Protein AF-A0A1Y3ARK0-F1 (afdb_monomer_lite)

Radius of gyration: 12.11 Å; chains: 1; bounding box: 31×19×28 Å

pLDDT: mean 93.32, std 5.28, range [69.44, 97.81]

Sequence (62 aa):
MDASLLTVMQIHLTEPPGDILLFLTGQEEIDTACEVLYERMKCLGPDVPELLILPVYSALPS

Organism: Euroglyphus maynei (NCBI:txid6958)

Foldseek 3Di:
DVVQLVVVVVCQQPPPDDDDDDDDDDDVVLVVSQVVNVVVVVVVDDVGDDDDRDGDDDPDDD

Structure (mmCIF, N/CA/C/O backbone):
data_AF-A0A1Y3ARK0-F1
#
_entry.id   AF-A0A1Y3ARK0-F1
#
loop_
_atom_site.group_PDB
_atom_site.id
_atom_site.type_symbol
_atom_site.label_atom_id
_atom_site.label_alt_id
_atom_site.label_comp_id
_atom_site.label_asym_id
_atom_site.label_entity_id
_atom_site.label_seq_id
_atom_site.pdbx_PDB_ins_code
_atom_site.Cartn_x
_atom_site.Cartn_y
_atom_site.Cartn_z
_atom_site.occupancy
_atom_site.B_iso_or_equiv
_atom_site.auth_seq_id
_atom_site.auth_comp_id
_atom_site.auth_asym_id
_atom_site.auth_atom_id
_atom_site.pdbx_PDB_model_num
ATOM 1 N N . MET A 1 1 ? 4.101 -4.470 9.740 1.00 82.62 1 MET A N 1
ATOM 2 C CA . MET A 1 1 ? 3.791 -3.370 8.809 1.00 82.62 1 MET A CA 1
ATOM 3 C C . MET A 1 1 ? 4.849 -3.257 7.716 1.00 82.62 1 MET A C 1
ATOM 5 O O . MET A 1 1 ? 4.508 -3.436 6.561 1.00 82.62 1 MET A O 1
ATOM 9 N N . ASP A 1 2 ? 6.136 -3.075 8.029 1.00 91.00 2 ASP A N 1
ATOM 10 C CA . ASP A 1 2 ? 7.159 -2.873 6.979 1.00 91.00 2 ASP A CA 1
ATOM 11 C C . ASP A 1 2 ? 7.242 -3.994 5.937 1.00 91.00 2 ASP A C 1
ATOM 13 O O . ASP A 1 2 ? 7.283 -3.722 4.738 1.00 91.00 2 ASP A O 1
ATOM 17 N N . ALA A 1 3 ? 7.209 -5.253 6.382 1.00 96.12 3 ALA A N 1
ATOM 18 C CA . ALA A 1 3 ? 7.248 -6.403 5.483 1.00 96.12 3 ALA A CA 1
ATOM 19 C C . ALA A 1 3 ? 6.066 -6.413 4.500 1.00 96.12 3 ALA A C 1
ATOM 21 O O . ALA A 1 3 ? 6.270 -6.650 3.316 1.00 96.12 3 ALA A O 1
ATOM 22 N N . SER A 1 4 ? 4.851 -6.088 4.958 1.00 96.81 4 SER A N 1
ATOM 23 C CA . SER A 1 4 ? 3.676 -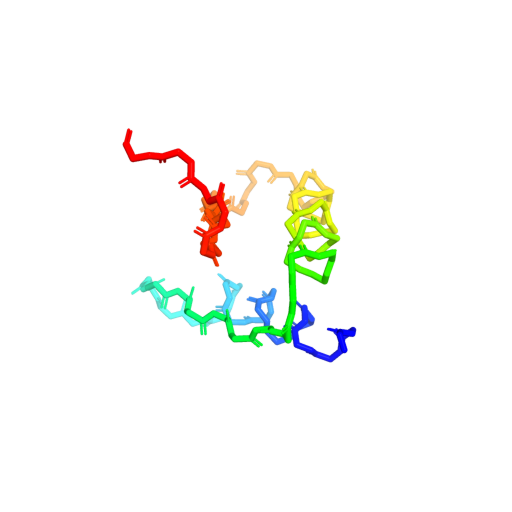6.067 4.084 1.00 96.81 4 SER A CA 1
ATOM 24 C C . SER A 1 4 ? 3.749 -4.937 3.059 1.00 96.81 4 SER A C 1
ATOM 26 O O . SER A 1 4 ? 3.422 -5.162 1.900 1.00 96.81 4 SER A O 1
ATOM 28 N N . LEU A 1 5 ? 4.250 -3.755 3.437 1.00 96.94 5 LEU A N 1
ATOM 29 C CA . LEU A 1 5 ? 4.446 -2.649 2.490 1.00 96.94 5 LEU A CA 1
ATOM 30 C C . LEU A 1 5 ? 5.505 -2.985 1.435 1.00 96.94 5 LEU A C 1
ATOM 32 O O . LEU A 1 5 ? 5.339 -2.653 0.266 1.00 96.94 5 LEU A O 1
ATOM 36 N N . LEU A 1 6 ? 6.591 -3.659 1.829 1.00 96.62 6 LEU A N 1
ATOM 37 C CA . LEU A 1 6 ? 7.595 -4.148 0.880 1.00 96.62 6 LEU A CA 1
ATOM 38 C C . LEU A 1 6 ? 6.998 -5.167 -0.093 1.00 96.62 6 LEU A C 1
ATOM 40 O O . LEU A 1 6 ? 7.249 -5.067 -1.290 1.00 96.62 6 LEU A O 1
ATOM 44 N N . THR A 1 7 ? 6.178 -6.097 0.395 1.00 97.75 7 THR A N 1
ATOM 45 C CA . THR A 1 7 ? 5.497 -7.076 -0.458 1.00 97.75 7 THR A CA 1
ATOM 46 C C . THR A 1 7 ? 4.538 -6.410 -1.444 1.00 97.75 7 THR A C 1
ATOM 48 O O . THR A 1 7 ? 4.556 -6.780 -2.612 1.00 97.75 7 THR A O 1
ATOM 51 N N . VAL A 1 8 ? 3.760 -5.401 -1.030 1.00 97.81 8 VAL A N 1
ATOM 52 C CA . VAL A 1 8 ? 2.888 -4.639 -1.949 1.00 97.81 8 VAL A CA 1
ATOM 53 C C . VAL A 1 8 ? 3.704 -4.003 -3.073 1.00 97.81 8 VAL A C 1
ATOM 55 O O . VAL A 1 8 ? 3.366 -4.167 -4.242 1.00 97.81 8 VAL A O 1
ATOM 58 N N . MET A 1 9 ? 4.810 -3.333 -2.735 1.00 95.88 9 MET A N 1
ATOM 59 C CA . MET A 1 9 ? 5.684 -2.711 -3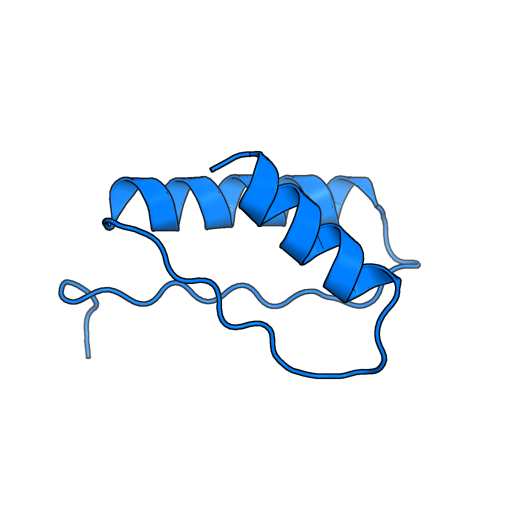.735 1.00 95.88 9 MET A CA 1
ATOM 60 C C . MET A 1 9 ? 6.317 -3.744 -4.666 1.00 95.88 9 MET A C 1
ATOM 62 O O . MET A 1 9 ? 6.415 -3.509 -5.865 1.00 95.88 9 MET A O 1
ATOM 66 N N . GLN A 1 10 ? 6.743 -4.888 -4.129 1.00 96.19 10 GLN A N 1
ATOM 67 C CA . GLN A 1 10 ? 7.294 -5.967 -4.938 1.00 96.19 10 GLN A CA 1
ATOM 68 C C . GLN A 1 10 ? 6.250 -6.484 -5.932 1.00 96.19 10 GLN A C 1
ATOM 70 O O . GLN A 1 10 ? 6.539 -6.521 -7.121 1.00 96.19 10 GLN A O 1
ATOM 75 N N . ILE A 1 11 ? 5.040 -6.809 -5.463 1.00 97.31 11 ILE A N 1
ATOM 76 C CA . ILE A 1 11 ? 3.945 -7.296 -6.314 1.00 97.31 11 ILE A CA 1
ATOM 77 C C . ILE A 1 11 ? 3.639 -6.283 -7.421 1.00 97.31 11 ILE A C 1
ATOM 79 O O . ILE A 1 11 ? 3.639 -6.658 -8.587 1.00 97.31 11 ILE A O 1
ATOM 83 N N . HIS A 1 12 ? 3.465 -5.002 -7.078 1.00 95.88 12 HIS A N 1
ATOM 84 C CA . HIS A 1 12 ? 3.159 -3.941 -8.051 1.00 95.88 12 HIS A CA 1
ATOM 85 C C . HIS A 1 12 ? 4.210 -3.809 -9.164 1.00 95.88 12 HIS A C 1
ATOM 87 O O . HIS A 1 12 ? 3.883 -3.452 -10.292 1.00 95.88 12 HIS A O 1
ATOM 93 N N . LEU A 1 13 ? 5.480 -4.088 -8.855 1.00 94.44 13 LEU A N 1
ATOM 94 C CA . LEU A 1 13 ? 6.590 -3.932 -9.796 1.00 94.44 13 LEU A CA 1
ATOM 95 C C . LEU A 1 13 ? 6.911 -5.197 -10.602 1.00 94.44 13 LEU A C 1
ATOM 97 O O . LEU A 1 13 ? 7.536 -5.084 -11.657 1.00 94.44 13 LEU A O 1
ATOM 101 N N . THR A 1 14 ? 6.561 -6.388 -10.108 1.00 95.75 14 THR A N 1
ATOM 102 C CA . THR A 1 14 ? 7.004 -7.656 -10.716 1.00 95.75 14 THR A CA 1
ATOM 103 C C . THR A 1 14 ? 5.884 -8.523 -11.262 1.00 95.75 14 THR A C 1
ATOM 105 O O . THR A 1 14 ? 6.138 -9.321 -12.165 1.00 95.75 14 THR A O 1
ATOM 108 N N . GLU A 1 15 ? 4.673 -8.409 -10.724 1.00 96.88 15 GLU A N 1
ATOM 109 C CA . GLU A 1 15 ? 3.539 -9.229 -11.141 1.00 96.88 15 GLU A CA 1
ATOM 110 C C . GLU A 1 15 ? 2.781 -8.586 -12.316 1.00 96.88 15 GLU A C 1
ATOM 112 O O . GLU A 1 15 ? 2.844 -7.371 -12.524 1.00 96.88 15 GLU A O 1
ATOM 117 N N . PRO A 1 16 ? 2.067 -9.385 -13.130 1.00 95.50 16 PRO A N 1
ATOM 118 C CA . PRO A 1 16 ? 1.185 -8.849 -14.161 1.00 95.50 16 PRO A CA 1
ATOM 119 C C . PRO A 1 16 ? 0.044 -8.004 -13.557 1.00 95.50 16 PRO A C 1
ATOM 121 O O . PRO A 1 16 ? -0.243 -8.115 -12.365 1.00 95.50 16 PRO A O 1
ATOM 124 N N . PRO A 1 17 ? -0.657 -7.193 -14.375 1.00 94.88 17 PRO A N 1
ATOM 125 C CA . PRO A 1 17 ? -1.723 -6.316 -13.896 1.00 94.88 17 PRO A CA 1
ATOM 126 C C . PRO A 1 17 ? -2.805 -7.046 -13.087 1.00 94.88 17 PRO A C 1
ATOM 128 O O . PRO A 1 17 ? -3.346 -8.060 -13.532 1.00 94.88 17 PRO A O 1
ATOM 131 N N . GLY A 1 18 ? -3.151 -6.485 -11.929 1.00 95.88 18 GLY A N 1
ATOM 132 C CA . GLY A 1 18 ? -4.179 -6.994 -11.025 1.00 95.88 18 GLY A CA 1
ATOM 133 C C . GLY A 1 18 ? -4.284 -6.154 -9.752 1.00 95.88 18 GLY A C 1
ATOM 134 O O . GLY A 1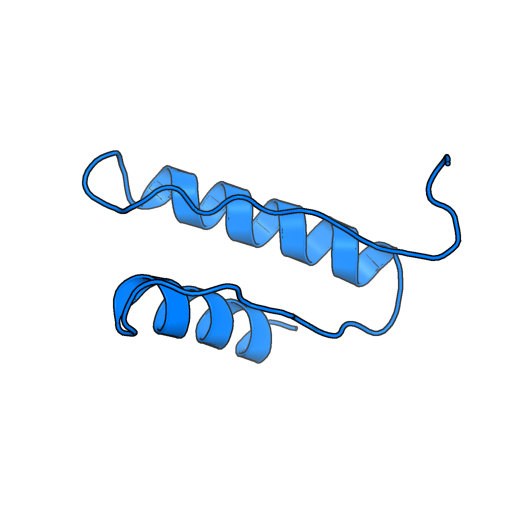 18 ? -3.431 -5.308 -9.487 1.00 95.88 18 GLY A O 1
ATOM 135 N N . ASP A 1 19 ? -5.335 -6.396 -8.970 1.00 97.06 19 ASP A N 1
ATOM 136 C CA . ASP A 1 19 ? -5.584 -5.666 -7.725 1.00 97.06 19 ASP A CA 1
ATOM 137 C C . ASP A 1 19 ? -4.838 -6.288 -6.537 1.00 97.06 19 ASP A C 1
ATOM 139 O O . ASP A 1 19 ? -4.715 -7.511 -6.420 1.00 97.06 19 ASP A O 1
ATOM 143 N N . ILE A 1 20 ? -4.390 -5.439 -5.608 1.00 97.62 20 ILE A N 1
ATOM 144 C CA . ILE A 1 20 ? -3.732 -5.851 -4.364 1.00 97.62 20 ILE A CA 1
ATOM 145 C C . ILE A 1 20 ? -4.669 -5.565 -3.188 1.00 97.62 20 ILE A C 1
ATOM 147 O O . ILE A 1 20 ? -4.989 -4.413 -2.904 1.00 97.62 20 ILE A O 1
ATOM 151 N N . LEU A 1 21 ? -5.067 -6.613 -2.462 1.00 97.75 21 LEU A N 1
ATOM 152 C CA . LEU A 1 21 ? -5.831 -6.489 -1.219 1.00 97.75 21 LEU A CA 1
ATOM 153 C C . LEU A 1 21 ? -4.915 -6.721 -0.011 1.00 97.75 21 LEU A C 1
ATOM 155 O O . LEU A 1 21 ? -4.484 -7.845 0.248 1.00 97.75 21 LEU A O 1
ATOM 159 N N . LEU A 1 22 ? -4.633 -5.654 0.737 1.00 97.19 22 LEU A N 1
ATOM 160 C CA . LEU A 1 22 ? -3.819 -5.693 1.951 1.00 97.19 22 LEU A CA 1
ATOM 161 C C . LEU A 1 22 ? -4.712 -5.664 3.202 1.00 97.19 22 LEU A C 1
ATOM 163 O O . LEU A 1 22 ? -5.481 -4.727 3.396 1.00 97.19 22 LEU A O 1
ATOM 167 N N . PHE A 1 23 ? -4.565 -6.656 4.083 1.00 96.56 23 PHE A N 1
ATOM 168 C CA . PHE A 1 23 ? -5.233 -6.676 5.387 1.00 96.56 23 PHE A CA 1
ATOM 169 C C . PHE A 1 23 ? -4.343 -6.067 6.470 1.00 96.56 23 PHE A C 1
ATOM 171 O O . PHE A 1 23 ? -3.195 -6.481 6.648 1.00 96.56 23 PHE A O 1
ATOM 178 N N . LEU A 1 24 ? -4.900 -5.117 7.219 1.00 96.38 24 LEU A N 1
ATOM 179 C CA . LEU A 1 24 ? -4.267 -4.462 8.363 1.00 96.38 24 LEU A CA 1
ATOM 180 C C . LEU A 1 24 ? -5.223 -4.459 9.560 1.00 96.38 24 LEU A C 1
ATOM 182 O O . LEU A 1 24 ? -6.413 -4.737 9.425 1.00 96.38 24 LEU A O 1
ATOM 186 N N . THR A 1 25 ? -4.673 -4.216 10.746 1.00 92.00 25 THR A N 1
ATOM 187 C CA . THR A 1 25 ? -5.349 -4.428 12.033 1.00 92.00 25 THR A CA 1
ATOM 188 C C . THR A 1 25 ? -6.320 -3.320 12.423 1.00 92.00 25 THR A C 1
ATOM 190 O O . THR A 1 25 ? -7.319 -3.610 13.081 1.00 92.00 25 THR A O 1
ATOM 193 N N . GLY A 1 26 ? -6.066 -2.077 12.019 1.00 93.69 26 GLY A N 1
ATOM 194 C CA . GLY A 1 26 ? -6.854 -0.923 12.430 1.00 93.69 26 GLY A CA 1
ATOM 195 C C . GLY A 1 26 ? -6.697 0.267 11.491 1.00 93.69 26 GLY A C 1
ATOM 196 O O . GLY A 1 26 ? -5.924 0.239 10.533 1.00 93.69 26 GLY A O 1
ATOM 197 N N . GLN A 1 27 ? -7.485 1.310 11.757 1.00 94.25 27 GLN A N 1
ATOM 198 C CA . GLN A 1 27 ? -7.502 2.526 10.947 1.00 94.25 27 GLN A CA 1
ATOM 199 C C . GLN A 1 27 ? -6.133 3.222 10.923 1.00 94.25 27 GLN A C 1
ATOM 201 O O . GLN A 1 27 ? -5.678 3.606 9.854 1.00 94.2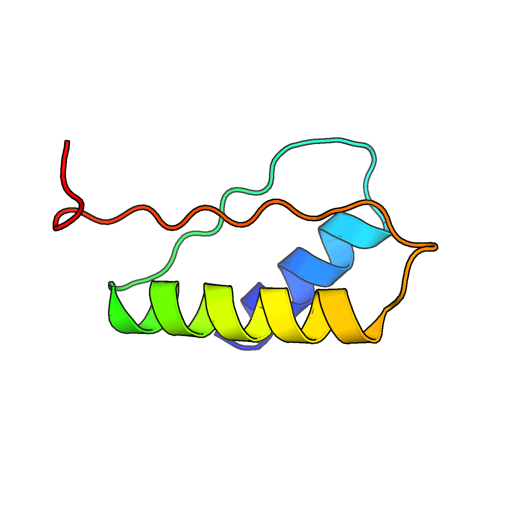5 27 GLN A O 1
ATOM 206 N N . GLU A 1 28 ? -5.462 3.344 12.072 1.00 95.38 28 GLU A N 1
ATOM 207 C CA . GLU A 1 28 ? -4.161 4.021 12.171 1.00 95.38 28 GLU A CA 1
ATOM 208 C C . GLU A 1 28 ? -3.103 3.342 11.291 1.00 95.38 28 GLU A C 1
ATOM 210 O O . GLU A 1 28 ? -2.360 4.007 10.566 1.00 95.38 28 GLU A O 1
ATOM 215 N N . GLU A 1 29 ? -3.068 2.008 11.289 1.00 95.56 29 GLU A N 1
ATOM 216 C CA . GLU A 1 29 ? -2.152 1.247 10.444 1.00 95.56 29 GLU A CA 1
ATOM 217 C C . GLU A 1 29 ? -2.514 1.361 8.962 1.00 95.56 29 GLU A C 1
ATOM 219 O O . GLU A 1 29 ? -1.612 1.397 8.123 1.00 95.56 29 GLU A O 1
ATOM 224 N N . ILE A 1 30 ? -3.808 1.429 8.632 1.00 96.50 30 ILE A N 1
ATOM 225 C CA . ILE A 1 30 ? -4.281 1.624 7.255 1.00 96.50 30 ILE A CA 1
ATOM 226 C C . ILE A 1 30 ? -3.868 2.999 6.734 1.00 96.50 30 ILE A C 1
ATOM 228 O O . ILE A 1 30 ? -3.272 3.075 5.660 1.00 96.50 30 ILE A O 1
ATOM 232 N N . ASP A 1 31 ? -4.138 4.064 7.485 1.00 96.25 31 ASP A N 1
ATOM 233 C CA . ASP A 1 31 ? -3.808 5.432 7.079 1.00 96.25 31 ASP A CA 1
ATOM 234 C C . ASP A 1 31 ? -2.280 5.583 6.926 1.00 96.25 31 ASP A C 1
ATOM 236 O O . ASP A 1 31 ? -1.797 6.037 5.885 1.00 96.25 31 ASP A O 1
ATOM 240 N N . THR A 1 32 ? -1.504 5.058 7.885 1.00 96.75 32 THR A N 1
ATOM 241 C CA . THR A 1 32 ? -0.029 5.033 7.816 1.00 96.75 32 THR A CA 1
ATOM 242 C C . THR A 1 32 ? 0.477 4.259 6.595 1.00 96.75 32 THR A C 1
ATOM 244 O O . THR A 1 32 ? 1.396 4.698 5.901 1.00 96.75 32 THR A O 1
ATOM 247 N N . ALA A 1 33 ? -0.108 3.095 6.298 1.00 97.25 33 ALA A N 1
ATOM 248 C CA . ALA A 1 33 ? 0.262 2.306 5.127 1.00 97.25 33 ALA A CA 1
ATOM 249 C C . ALA A 1 33 ? -0.016 3.060 3.821 1.00 97.25 33 ALA A C 1
ATOM 251 O O . ALA A 1 33 ? 0.819 3.023 2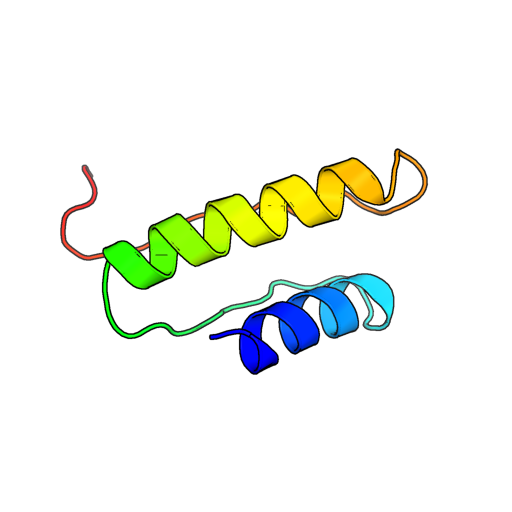.913 1.00 97.25 33 ALA A O 1
ATOM 252 N N . CYS A 1 34 ? -1.153 3.756 3.736 1.00 96.69 34 CYS A N 1
ATOM 253 C CA . CYS A 1 34 ? -1.515 4.543 2.564 1.00 96.69 34 CYS A CA 1
ATOM 254 C C . CYS A 1 34 ? -0.512 5.672 2.319 1.00 96.69 34 CYS A C 1
ATOM 256 O O . CYS A 1 34 ? -0.015 5.807 1.200 1.00 96.69 34 CYS A O 1
ATOM 258 N N . GLU A 1 35 ? -0.159 6.430 3.359 1.00 96.88 35 GLU A N 1
ATOM 259 C CA . GLU A 1 35 ? 0.834 7.506 3.267 1.00 96.88 35 GLU A CA 1
ATOM 260 C C . GLU A 1 35 ? 2.204 6.984 2.818 1.00 96.88 35 GLU A C 1
ATOM 262 O O . GLU A 1 35 ? 2.802 7.512 1.879 1.00 96.88 35 GLU A O 1
ATOM 267 N N . VAL A 1 36 ? 2.693 5.904 3.434 1.00 96.94 36 VAL A N 1
ATOM 268 C CA . VAL A 1 36 ? 4.014 5.346 3.108 1.00 96.94 36 VAL A CA 1
ATOM 269 C C . VAL A 1 36 ? 4.060 4.797 1.681 1.00 96.94 36 VAL A C 1
ATOM 271 O O . VAL A 1 36 ? 5.056 4.998 0.983 1.00 96.94 36 VAL A O 1
ATOM 274 N N . LEU A 1 37 ? 3.013 4.102 1.228 1.00 96.25 37 LEU A N 1
ATOM 275 C CA . LEU A 1 37 ? 2.939 3.601 -0.148 1.00 96.25 37 LEU A CA 1
ATOM 276 C C . LEU A 1 37 ? 2.878 4.755 -1.150 1.00 96.25 37 LEU A C 1
ATOM 278 O O . LEU A 1 37 ? 3.595 4.731 -2.149 1.00 96.25 37 LEU A O 1
ATOM 282 N N . TYR A 1 38 ? 2.093 5.790 -0.855 1.00 95.31 38 TYR A N 1
ATOM 283 C CA . TYR A 1 38 ? 1.971 6.965 -1.708 1.00 95.31 38 TYR A CA 1
ATOM 284 C C . TYR A 1 38 ? 3.307 7.702 -1.872 1.00 95.31 38 TYR A C 1
ATOM 286 O O . TYR A 1 38 ? 3.729 7.984 -2.996 1.00 95.31 38 TYR A O 1
ATOM 294 N N . GLU A 1 39 ? 4.026 7.946 -0.775 1.00 95.06 39 GLU A N 1
ATOM 295 C CA . GLU A 1 39 ? 5.341 8.594 -0.827 1.00 95.06 39 GLU A CA 1
ATOM 296 C C . GLU A 1 39 ? 6.386 7.734 -1.553 1.00 95.06 39 GLU A C 1
ATOM 298 O O . GLU A 1 39 ? 7.179 8.249 -2.343 1.00 95.06 39 GLU A O 1
ATOM 303 N N . ARG A 1 40 ? 6.359 6.407 -1.379 1.00 93.50 40 ARG A N 1
ATOM 304 C CA . ARG A 1 40 ? 7.247 5.502 -2.132 1.00 93.50 40 ARG A CA 1
ATOM 305 C C . ARG A 1 40 ? 6.978 5.546 -3.631 1.00 93.50 40 ARG A C 1
ATOM 307 O O . ARG A 1 40 ? 7.931 5.588 -4.405 1.00 93.50 40 ARG A O 1
ATOM 314 N N . MET A 1 41 ? 5.710 5.563 -4.036 1.00 93.19 41 MET A N 1
ATOM 315 C CA . MET A 1 41 ? 5.333 5.646 -5.448 1.00 93.19 41 MET A CA 1
ATOM 316 C C . MET A 1 41 ? 5.779 6.964 -6.082 1.00 93.19 41 MET A C 1
ATOM 318 O O . MET A 1 41 ? 6.309 6.952 -7.191 1.00 93.19 41 MET A O 1
ATOM 322 N N . LYS A 1 42 ? 5.677 8.090 -5.364 1.00 91.38 42 LYS A N 1
ATOM 323 C CA . LYS A 1 42 ? 6.220 9.376 -5.837 1.00 91.38 42 LYS A CA 1
ATOM 324 C C . LYS A 1 42 ? 7.722 9.322 -6.111 1.00 91.38 42 LYS A C 1
ATOM 326 O O . LYS A 1 42 ? 8.179 9.898 -7.095 1.00 91.38 42 LYS A O 1
ATOM 331 N N . CYS A 1 43 ? 8.489 8.639 -5.261 1.00 91.19 43 CYS A N 1
ATOM 332 C CA . CYS A 1 43 ? 9.941 8.526 -5.414 1.00 91.19 43 CYS A CA 1
ATOM 333 C C . CYS A 1 43 ? 10.374 7.699 -6.636 1.00 91.19 43 CYS A C 1
ATOM 335 O O . CYS A 1 43 ? 11.509 7.851 -7.083 1.00 91.19 43 CYS A O 1
ATOM 337 N N . LEU A 1 44 ? 9.508 6.829 -7.167 1.00 89.50 44 LEU A N 1
ATOM 338 C CA . LEU A 1 44 ? 9.822 5.973 -8.317 1.00 89.50 44 LEU A CA 1
ATOM 339 C C . LEU A 1 44 ? 9.720 6.699 -9.667 1.00 89.50 44 LEU A C 1
ATOM 341 O O . LEU A 1 44 ? 10.337 6.264 -10.637 1.00 89.50 44 LEU A O 1
ATOM 345 N N . GLY A 1 45 ? 9.007 7.826 -9.725 1.00 84.81 45 GLY A N 1
ATOM 346 C CA . GLY A 1 45 ? 8.872 8.630 -10.939 1.00 84.81 45 GLY A CA 1
ATOM 347 C C . GLY A 1 45 ? 7.832 8.097 -11.940 1.00 84.81 45 GLY A C 1
ATOM 348 O O . GLY A 1 45 ? 7.091 7.164 -11.641 1.00 84.81 45 GLY A O 1
ATOM 349 N N . PRO A 1 46 ? 7.740 8.719 -13.131 1.00 85.75 46 PRO A N 1
ATOM 350 C CA . PRO A 1 46 ? 6.637 8.508 -14.075 1.00 85.75 46 PRO A CA 1
ATOM 351 C C . PRO A 1 46 ? 6.730 7.212 -14.894 1.00 85.75 46 PRO A C 1
ATOM 353 O O . PRO A 1 46 ? 5.772 6.862 -15.576 1.00 85.75 46 PRO A O 1
ATOM 356 N N . ASP A 1 47 ? 7.867 6.514 -14.854 1.00 85.94 47 ASP A N 1
ATOM 357 C CA . ASP A 1 47 ? 8.093 5.296 -15.643 1.00 85.94 47 ASP A CA 1
ATOM 358 C C . ASP A 1 47 ? 7.422 4.052 -15.031 1.00 85.94 47 ASP A C 1
ATOM 360 O O . ASP A 1 47 ? 7.361 2.997 -15.664 1.00 85.94 47 ASP A O 1
ATOM 364 N N . VAL A 1 48 ? 6.913 4.164 -13.799 1.00 87.94 48 VAL A N 1
ATOM 365 C CA . VAL A 1 48 ? 6.210 3.089 -13.095 1.00 87.94 48 VAL A CA 1
ATOM 366 C C . VAL A 1 48 ? 4.696 3.279 -13.235 1.00 87.94 48 VAL A C 1
ATOM 368 O O . VAL A 1 48 ? 4.215 4.404 -13.083 1.00 87.94 48 VAL A O 1
ATOM 371 N N . PRO A 1 49 ? 3.923 2.203 -13.486 1.00 88.44 49 PRO A N 1
ATOM 372 C CA . PRO A 1 49 ? 2.467 2.270 -13.480 1.00 88.44 49 PRO A CA 1
ATOM 373 C C . PRO A 1 49 ? 1.926 2.886 -12.188 1.00 88.44 49 PRO A C 1
ATOM 375 O O . PRO A 1 49 ? 2.434 2.625 -11.094 1.00 88.44 49 PRO A O 1
ATOM 378 N N . GLU A 1 50 ? 0.872 3.685 -12.316 1.00 91.31 50 GLU A N 1
ATOM 379 C CA . GLU A 1 50 ? 0.212 4.299 -11.169 1.00 91.31 50 GLU A CA 1
ATOM 380 C C . GLU A 1 50 ? -0.368 3.221 -10.240 1.00 91.31 50 GLU A C 1
ATOM 382 O O . GLU A 1 50 ? -1.015 2.274 -10.688 1.00 91.31 50 GLU A O 1
ATOM 387 N N . LEU A 1 51 ? -0.131 3.374 -8.935 1.00 94.19 51 LEU A N 1
ATOM 388 C CA . LEU A 1 51 ? -0.746 2.557 -7.894 1.00 94.19 51 LEU A CA 1
ATOM 389 C C . LEU A 1 51 ? -1.849 3.382 -7.228 1.00 94.19 51 LEU A C 1
ATOM 391 O O . LEU A 1 51 ? -1.560 4.315 -6.475 1.00 94.19 51 LEU A O 1
ATOM 395 N N . LEU A 1 52 ? -3.108 3.035 -7.495 1.00 95.56 52 LEU A N 1
ATOM 396 C CA . LEU A 1 52 ? -4.254 3.655 -6.836 1.00 95.56 52 LEU A CA 1
ATOM 397 C C . LEU A 1 52 ? -4.456 3.029 -5.451 1.00 95.56 52 LEU A C 1
ATOM 399 O O . LEU A 1 52 ? -4.752 1.842 -5.332 1.00 95.56 52 LEU A O 1
ATOM 403 N N . ILE A 1 53 ? -4.310 3.836 -4.402 1.00 96.50 53 ILE A N 1
ATOM 404 C CA . ILE A 1 53 ? -4.389 3.385 -3.010 1.00 96.50 53 ILE A CA 1
ATOM 405 C C . ILE A 1 53 ? -5.735 3.818 -2.424 1.00 96.50 53 ILE A C 1
ATOM 407 O O . ILE A 1 53 ? -6.041 5.009 -2.391 1.00 96.50 53 ILE A O 1
ATOM 411 N N . LEU A 1 54 ? -6.531 2.855 -1.953 1.00 96.06 54 LEU A N 1
ATOM 412 C CA . LEU A 1 54 ? -7.866 3.091 -1.398 1.00 96.06 54 LEU A CA 1
ATOM 413 C C . LEU A 1 54 ? -7.974 2.479 0.011 1.00 96.06 54 LEU A C 1
ATOM 415 O O . LEU A 1 54 ? -7.953 1.252 0.134 1.00 96.06 54 LEU A O 1
ATOM 419 N N . PRO A 1 55 ? -8.086 3.295 1.077 1.00 95.94 55 PRO A N 1
ATOM 420 C CA . PRO A 1 55 ? -8.296 2.786 2.428 1.00 95.94 55 PRO A CA 1
ATOM 421 C C . PRO A 1 55 ? -9.736 2.290 2.613 1.00 95.94 55 PRO A C 1
ATOM 423 O O . PRO A 1 55 ? -10.679 2.887 2.095 1.00 95.94 55 PRO A O 1
ATOM 426 N N . VAL A 1 56 ? -9.913 1.216 3.391 1.00 94.75 56 VAL A N 1
ATOM 427 C CA . VAL A 1 56 ? -11.233 0.681 3.766 1.00 94.75 56 VAL A CA 1
ATOM 428 C C . VAL A 1 56 ? -11.246 0.300 5.246 1.00 94.75 56 VAL A C 1
ATOM 430 O O . VAL A 1 56 ? -10.523 -0.600 5.665 1.00 94.75 56 VAL A O 1
ATOM 433 N N . TYR A 1 57 ? -12.097 0.956 6.037 1.00 92.75 57 TYR A N 1
ATOM 434 C CA . TYR A 1 57 ? -12.356 0.635 7.445 1.00 92.75 57 TYR A CA 1
ATOM 435 C C . TYR A 1 57 ? -13.774 1.052 7.860 1.00 92.75 57 TYR A C 1
ATOM 437 O O . TYR A 1 57 ? -14.440 1.828 7.177 1.00 92.75 57 TYR A O 1
ATOM 445 N N . SER A 1 58 ? -14.253 0.522 8.990 1.00 87.94 58 SER A N 1
ATOM 446 C CA . SER A 1 58 ? -15.654 0.625 9.437 1.00 87.94 58 SER A CA 1
ATOM 447 C C . SER A 1 58 ? -16.162 2.049 9.682 1.00 87.94 58 SER A C 1
ATOM 449 O O . SER A 1 58 ? -17.367 2.272 9.624 1.00 87.94 58 SER A O 1
ATOM 451 N N . ALA A 1 59 ? -15.270 2.996 9.969 1.00 86.38 59 ALA A N 1
ATOM 452 C CA . ALA A 1 59 ? -15.615 4.390 10.236 1.00 86.38 59 ALA A CA 1
ATOM 453 C C . ALA A 1 59 ? -15.738 5.262 8.968 1.00 86.38 59 ALA A C 1
ATOM 455 O O . ALA A 1 59 ? -15.988 6.462 9.092 1.00 86.38 59 ALA A O 1
ATOM 456 N N . LEU A 1 60 ? -15.550 4.701 7.765 1.00 81.19 60 LEU A N 1
ATOM 457 C CA . LEU A 1 60 ? -15.645 5.477 6.528 1.00 81.19 60 LEU A CA 1
ATOM 458 C C . LEU A 1 60 ? -17.083 5.949 6.252 1.00 81.19 60 LEU A C 1
ATOM 460 O O . LEU A 1 60 ? -18.030 5.181 6.448 1.00 81.19 60 LEU A O 1
ATOM 464 N N . PRO A 1 61 ? -17.261 7.194 5.766 1.00 80.38 61 PRO A N 1
ATOM 465 C CA . PRO A 1 61 ? -18.555 7.655 5.284 1.00 80.38 61 PRO A CA 1
ATOM 466 C C . PRO A 1 61 ? -19.033 6.790 4.111 1.00 80.38 61 PRO A C 1
ATOM 468 O O . PRO A 1 61 ? -18.227 6.366 3.282 1.00 80.38 61 PRO A O 1
ATOM 471 N N . SER A 1 62 ? -20.343 6.538 4.065 1.00 69.44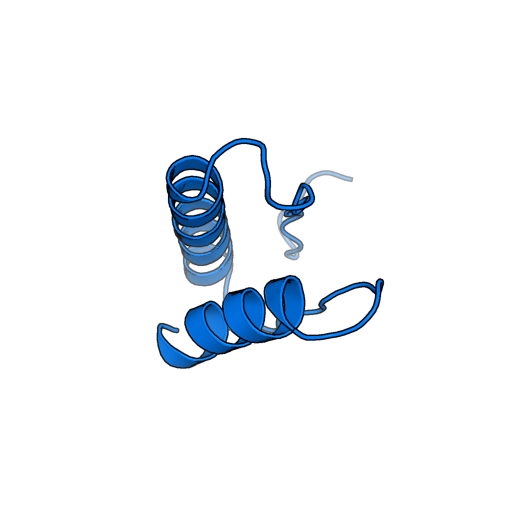 62 SER A N 1
ATOM 472 C CA . SER A 1 62 ? -21.022 5.813 2.980 1.00 69.44 62 SER A CA 1
ATOM 473 C C . SER A 1 62 ? -21.309 6.699 1.774 1.00 69.44 62 SER A C 1
ATOM 475 O O . SER A 1 62 ? -21.604 7.897 1.993 1.00 69.44 62 SER A O 1
#

Secondary structure (DSSP, 8-state):
-HHHHHHHHHHHHHSPS-------SSHHHHHHHHHHHHHHHHHH-TTSPP-------TTS--

InterPro domains:
  IPR027417 P-loop containing nucleoside triphosphate hydrolase [G3DSA:3.40.50.300] (1-62)